Protein AF-A0A1H6EZT0-F1 (afdb_monomer_lite)

Secondary structure (DSSP, 8-state):
-HHHHHHTT----HHHHHHHHHS-GGGG-TTS-HHHHT-SS--EEEEE-TTS-EEEEEPPHHHH-

InterPro domains:
  IPR029063 S-adenosyl-L-methionine-dependent methyltransferase superfamily [G3DSA:3.40.50.150] (1-65)

pLDDT: mean 97.11, std 1.5, range [88.88, 98.44]

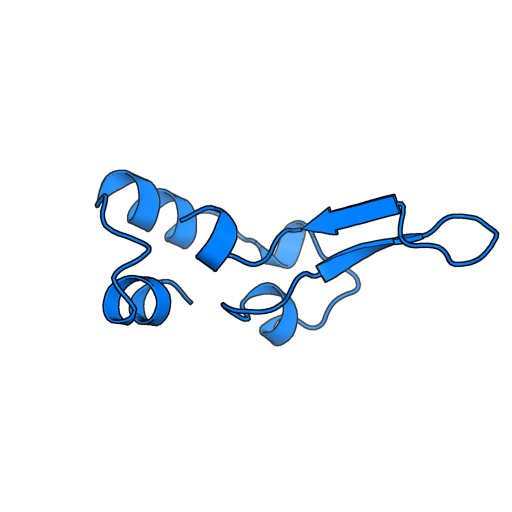Organism: NCBI:txid1144553

Structure (mmCIF, N/CA/C/O backbone):
data_AF-A0A1H6EZT0-F1
#
_entry.id   AF-A0A1H6EZT0-F1
#
loop_
_atom_site.group_PDB
_atom_site.id
_atom_site.type_symbol
_atom_site.label_atom_id
_atom_site.label_alt_id
_atom_site.label_comp_id
_atom_site.label_asym_id
_atom_site.label_entity_id
_atom_site.label_seq_id
_atom_site.pdbx_PDB_ins_code
_atom_site.Cartn_x
_atom_site.Cartn_y
_atom_site.Cartn_z
_atom_site.occupancy
_atom_site.B_iso_or_equiv
_atom_site.auth_seq_id
_atom_site.auth_comp_id
_atom_site.auth_asym_id
_atom_site.auth_atom_id
_atom_site.pdbx_PDB_model_num
ATOM 1 N N . MET A 1 1 ? -5.358 -6.072 2.531 1.00 97.12 1 MET A N 1
ATOM 2 C CA . MET A 1 1 ? -4.526 -5.000 3.123 1.00 97.12 1 MET A CA 1
ATOM 3 C C . MET A 1 1 ? -5.157 -4.342 4.361 1.00 97.12 1 MET A C 1
ATOM 5 O O . MET A 1 1 ? -4.750 -4.702 5.451 1.00 97.12 1 MET A O 1
ATOM 9 N N . VAL A 1 2 ? -6.145 -3.430 4.265 1.00 98.19 2 VAL A N 1
ATOM 10 C CA . VAL A 1 2 ? -6.653 -2.656 5.438 1.00 98.19 2 VAL A CA 1
ATOM 11 C C . VAL A 1 2 ? -7.163 -3.532 6.590 1.00 98.19 2 VAL A C 1
ATOM 13 O O . VAL A 1 2 ? -6.771 -3.326 7.736 1.00 98.19 2 VAL A O 1
ATOM 16 N N . ALA A 1 3 ? -8.013 -4.520 6.294 1.00 98.06 3 ALA A N 1
ATOM 17 C CA . ALA A 1 3 ? -8.543 -5.431 7.311 1.00 98.06 3 ALA A CA 1
ATOM 18 C C . ALA A 1 3 ? -7.431 -6.217 8.027 1.00 98.06 3 ALA A C 1
ATOM 20 O O . ALA A 1 3 ? -7.464 -6.386 9.240 1.00 98.06 3 ALA A O 1
ATOM 21 N N . GLU A 1 4 ? -6.413 -6.637 7.280 1.00 98.25 4 GLU A N 1
ATOM 22 C CA . GLU A 1 4 ? -5.278 -7.399 7.796 1.00 98.25 4 GLU A CA 1
ATOM 23 C C . GLU A 1 4 ? -4.364 -6.533 8.675 1.00 98.25 4 GLU A C 1
ATOM 25 O O . GLU A 1 4 ? -4.008 -6.936 9.777 1.00 98.25 4 GLU A O 1
ATOM 30 N N . LEU A 1 5 ? -4.075 -5.295 8.262 1.00 98.31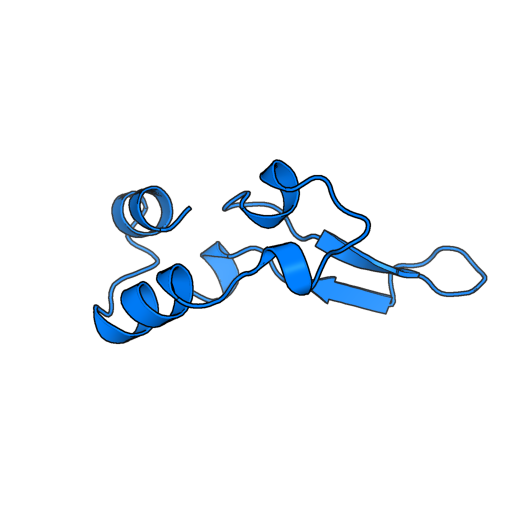 5 LEU A N 1
ATOM 31 C CA . LEU A 1 5 ? -3.324 -4.335 9.081 1.00 98.31 5 LEU A CA 1
ATOM 32 C C . LEU A 1 5 ? -4.039 -4.010 10.402 1.00 98.31 5 LEU A C 1
ATOM 34 O O . LEU A 1 5 ? -3.385 -3.850 11.434 1.00 98.31 5 LEU A O 1
ATOM 38 N N . ARG A 1 6 ? -5.377 -3.937 10.385 1.00 98.25 6 ARG A N 1
ATOM 39 C CA . ARG A 1 6 ? -6.197 -3.789 11.599 1.00 98.25 6 ARG A CA 1
ATOM 40 C C . ARG A 1 6 ? -6.134 -5.035 12.478 1.00 98.25 6 ARG A C 1
ATOM 42 O O . ARG A 1 6 ? -5.953 -4.905 13.683 1.00 98.25 6 ARG A O 1
ATOM 49 N N . ALA A 1 7 ? -6.235 -6.227 11.889 1.00 98.19 7 ALA A N 1
ATOM 50 C CA . ALA A 1 7 ? -6.123 -7.492 12.615 1.00 98.19 7 ALA A CA 1
ATOM 51 C C . ALA A 1 7 ? -4.741 -7.667 13.271 1.00 98.19 7 ALA A C 1
ATOM 53 O O . ALA A 1 7 ? -4.647 -8.185 14.379 1.00 98.19 7 ALA A O 1
ATOM 54 N N . CYS A 1 8 ? -3.676 -7.173 12.632 1.00 96.88 8 CYS A N 1
ATOM 55 C CA . CYS A 1 8 ? -2.331 -7.126 13.210 1.00 96.88 8 CYS A CA 1
ATOM 56 C C . CYS A 1 8 ? -2.142 -6.029 14.276 1.00 96.88 8 CYS A C 1
ATOM 58 O O . CYS A 1 8 ? -1.072 -5.951 14.872 1.00 96.88 8 CYS A O 1
ATOM 60 N N . GLY A 1 9 ? -3.132 -5.160 14.501 1.00 97.38 9 GLY A N 1
ATOM 61 C CA . GLY A 1 9 ? -3.073 -4.093 15.502 1.00 97.38 9 GLY A CA 1
ATOM 62 C C . GLY A 1 9 ? -2.166 -2.909 15.150 1.00 97.38 9 GLY A C 1
ATOM 63 O O . GLY A 1 9 ? -1.995 -2.023 15.986 1.00 97.38 9 GLY A O 1
ATOM 64 N N . VAL A 1 10 ? -1.600 -2.861 13.937 1.00 97.25 10 VAL A N 1
ATOM 65 C CA . VAL A 1 10 ? -0.712 -1.764 13.510 1.00 97.25 10 VAL A CA 1
ATOM 66 C C . VAL A 1 10 ? -1.511 -0.552 13.030 1.00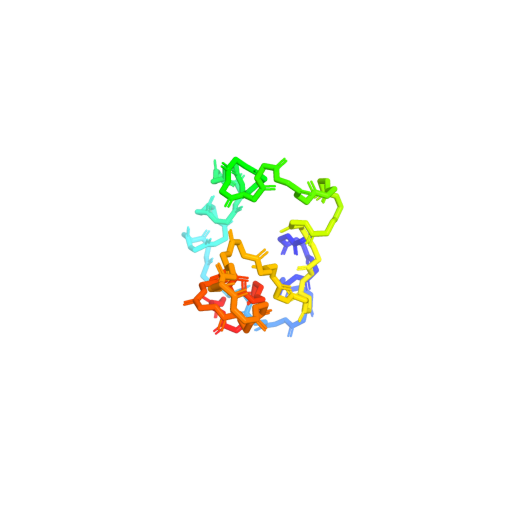 97.25 10 VAL A C 1
ATOM 68 O O . VAL A 1 10 ? -1.245 0.564 13.461 1.00 97.25 10 VAL A O 1
ATOM 71 N N . LEU A 1 11 ? -2.584 -0.773 12.262 1.00 98.00 11 LEU A N 1
ATOM 72 C CA . LEU A 1 11 ? -3.462 0.288 11.764 1.00 98.00 11 LEU A CA 1
ATOM 73 C C . LEU A 1 11 ? -4.623 0.536 12.736 1.00 98.00 11 LEU A C 1
ATOM 75 O O . LEU A 1 11 ? -5.615 -0.197 12.726 1.00 98.00 11 LEU A O 1
ATOM 79 N N . ARG A 1 12 ? -4.502 1.564 13.585 1.00 97.69 12 ARG A N 1
ATOM 80 C CA . ARG A 1 12 ? -5.432 1.807 14.714 1.00 97.69 12 ARG A CA 1
ATOM 81 C C . ARG A 1 12 ? -6.370 2.999 14.523 1.00 97.69 12 ARG A C 1
ATOM 83 O O . ARG A 1 12 ? -7.522 2.928 14.942 1.00 97.69 12 ARG A O 1
ATOM 90 N N . SER A 1 13 ? -5.902 4.079 13.893 1.00 98.06 13 SER A N 1
ATOM 91 C CA . SER A 1 13 ? -6.719 5.281 13.673 1.00 98.06 13 SER A CA 1
ATOM 92 C C . SER A 1 13 ? -7.776 5.033 12.584 1.00 98.06 13 SER A C 1
ATOM 94 O O . SER A 1 13 ? -7.435 4.551 11.496 1.00 98.06 13 SER A O 1
ATOM 96 N N . PRO A 1 14 ? -9.058 5.358 12.839 1.00 97.69 14 PRO A N 1
ATOM 97 C CA . PRO A 1 14 ? -10.103 5.323 11.819 1.00 97.69 14 PRO A CA 1
ATOM 98 C C . PRO A 1 14 ? -9.782 6.186 10.596 1.00 97.69 14 PRO A C 1
ATOM 100 O O . PRO A 1 14 ? -9.984 5.739 9.468 1.00 97.69 14 PRO A O 1
ATOM 103 N N . GLU A 1 15 ? -9.232 7.378 10.815 1.00 98.31 15 GLU A N 1
ATOM 104 C CA . GLU A 1 15 ? -8.885 8.352 9.780 1.00 98.31 15 GLU A CA 1
ATOM 105 C C . GLU A 1 15 ? -7.748 7.830 8.895 1.00 98.31 15 GLU A C 1
ATOM 107 O O . GLU A 1 15 ? -7.839 7.877 7.667 1.00 98.31 15 GLU A O 1
ATOM 112 N N . VAL A 1 16 ? -6.708 7.245 9.500 1.00 97.81 16 VAL A N 1
ATOM 113 C CA . VAL A 1 16 ? -5.602 6.626 8.752 1.00 97.81 16 VAL A CA 1
ATOM 114 C C . VAL A 1 16 ? -6.103 5.410 7.970 1.00 97.81 16 VAL A C 1
ATOM 116 O O . VAL A 1 16 ? -5.760 5.240 6.803 1.00 97.81 16 VAL A O 1
ATOM 119 N N . ALA A 1 17 ? -6.981 4.587 8.549 1.00 98.31 17 ALA A N 1
ATOM 120 C CA . ALA A 1 17 ? -7.554 3.454 7.826 1.00 98.31 17 ALA A CA 1
ATOM 121 C C . ALA A 1 17 ? -8.407 3.881 6.624 1.00 98.31 17 ALA A C 1
ATOM 123 O O . ALA A 1 17 ? -8.365 3.219 5.585 1.00 98.31 17 ALA A O 1
ATOM 124 N N . ALA A 1 18 ? -9.147 4.986 6.749 1.00 98.44 18 ALA A N 1
ATOM 125 C CA . ALA A 1 18 ? -9.878 5.575 5.634 1.00 98.44 18 ALA A CA 1
ATOM 126 C C . ALA A 1 18 ? -8.919 6.061 4.537 1.00 98.44 18 ALA A C 1
ATOM 128 O O . ALA A 1 18 ? -9.156 5.784 3.363 1.00 98.44 18 ALA A O 1
ATOM 129 N N . ALA A 1 19 ? -7.796 6.691 4.901 1.00 98.25 19 ALA A N 1
ATOM 130 C CA . ALA A 1 19 ? -6.770 7.093 3.939 1.00 98.25 19 ALA A CA 1
ATOM 131 C C . ALA A 1 19 ? -6.170 5.886 3.192 1.00 98.25 19 ALA A C 1
ATOM 133 O O . ALA A 1 19 ? -6.107 5.892 1.964 1.00 98.25 19 ALA A O 1
ATOM 134 N N . PHE A 1 20 ? -5.810 4.809 3.900 1.00 97.69 20 PHE A N 1
ATOM 135 C CA . PHE A 1 20 ? -5.317 3.574 3.272 1.00 97.69 20 PHE A CA 1
ATOM 136 C C . PHE A 1 20 ? -6.341 2.927 2.324 1.00 97.69 20 PHE A C 1
ATOM 138 O O . PHE A 1 20 ? -5.943 2.291 1.351 1.00 97.69 20 PHE A O 1
ATOM 145 N N . ALA A 1 21 ? -7.641 3.055 2.610 1.00 97.75 21 ALA A N 1
ATOM 146 C CA . ALA A 1 21 ? -8.708 2.529 1.758 1.00 97.75 21 ALA A CA 1
ATOM 147 C C . ALA A 1 21 ? -8.991 3.417 0.533 1.00 97.75 21 ALA A C 1
ATOM 149 O O . ALA A 1 21 ? -9.374 2.900 -0.514 1.00 97.75 21 ALA A O 1
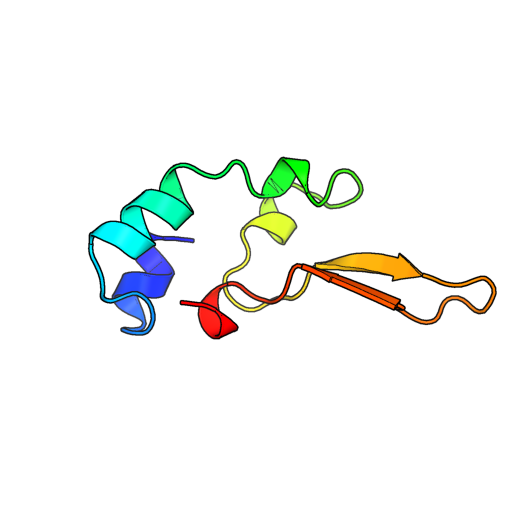ATOM 150 N N . ALA A 1 22 ? -8.816 4.735 0.660 1.00 98.38 22 ALA A N 1
ATOM 151 C CA . ALA A 1 22 ? -9.130 5.701 -0.389 1.00 98.38 22 ALA A CA 1
ATOM 152 C C . ALA A 1 22 ? -8.015 5.852 -1.437 1.00 98.38 22 ALA A C 1
ATOM 154 O O . ALA A 1 22 ? -8.295 6.181 -2.589 1.00 98.38 22 ALA A O 1
ATOM 155 N N . VAL A 1 23 ? -6.750 5.645 -1.054 1.00 97.75 23 VAL A N 1
ATOM 156 C CA . VAL A 1 23 ? -5.608 5.834 -1.958 1.00 97.75 23 VAL A CA 1
ATOM 157 C C . VAL A 1 23 ? -5.445 4.617 -2.888 1.00 97.75 23 VAL A C 1
ATOM 159 O O . VAL A 1 23 ? -5.202 3.511 -2.397 1.00 97.75 23 VAL A O 1
ATOM 162 N N . PRO A 1 24 ? -5.499 4.793 -4.226 1.00 97.44 24 PRO A N 1
ATOM 163 C CA . PRO A 1 24 ? -5.259 3.719 -5.195 1.00 97.44 24 PRO A CA 1
ATOM 164 C C . PRO A 1 24 ? -3.757 3.420 -5.288 1.00 97.44 24 PRO A C 1
ATOM 166 O O . PRO A 1 24 ? -3.034 3.957 -6.133 1.00 97.44 24 PRO A O 1
ATOM 169 N N . ARG A 1 25 ? -3.263 2.622 -4.338 1.00 97.25 25 ARG A N 1
ATOM 170 C CA . ARG A 1 25 ? -1.837 2.357 -4.110 1.00 97.25 25 ARG A CA 1
ATOM 171 C C . ARG A 1 25 ? -1.126 1.784 -5.341 1.00 97.25 25 ARG A C 1
ATOM 173 O O . ARG A 1 25 ? 0.032 2.117 -5.577 1.00 97.25 25 ARG A O 1
ATOM 180 N N . GLU A 1 26 ? -1.814 0.981 -6.143 1.00 97.19 26 GLU A N 1
ATOM 181 C CA . GLU A 1 26 ? -1.323 0.392 -7.391 1.00 97.19 26 GLU A CA 1
ATOM 182 C C . GLU A 1 26 ? -0.904 1.439 -8.429 1.00 97.19 26 GLU A C 1
ATOM 184 O O . GLU A 1 26 ? 0.040 1.210 -9.181 1.00 97.19 26 GLU A O 1
ATOM 189 N N . LYS A 1 27 ? -1.514 2.633 -8.427 1.00 97.62 27 LYS A N 1
ATOM 190 C CA . LYS A 1 27 ? -1.134 3.712 -9.357 1.00 97.62 27 LYS A CA 1
ATOM 191 C C . LYS A 1 27 ? 0.268 4.266 -9.103 1.00 97.62 27 LYS A C 1
ATOM 193 O O . LYS A 1 27 ? 0.832 4.907 -9.983 1.00 97.62 27 LYS A O 1
ATOM 198 N N . PHE A 1 28 ? 0.827 4.023 -7.919 1.00 96.38 28 PHE A N 1
ATOM 199 C CA . PHE A 1 28 ? 2.188 4.423 -7.563 1.00 96.38 28 PHE A CA 1
ATOM 200 C C . PHE A 1 28 ? 3.231 3.332 -7.872 1.00 96.38 28 PHE A C 1
ATOM 202 O O . PHE A 1 28 ? 4.425 3.590 -7.727 1.00 96.38 28 PHE A O 1
ATOM 209 N N . ALA A 1 29 ? 2.802 2.134 -8.292 1.00 96.19 29 ALA A N 1
ATOM 210 C CA . ALA A 1 29 ? 3.661 1.016 -8.690 1.00 96.19 29 ALA A CA 1
ATOM 211 C C . ALA A 1 29 ? 3.184 0.380 -10.015 1.00 96.19 29 ALA A C 1
ATOM 213 O O . ALA A 1 29 ? 2.794 -0.790 -10.024 1.00 96.19 29 ALA A O 1
ATOM 214 N N . PRO A 1 30 ? 3.191 1.130 -11.132 1.00 95.62 30 PRO A N 1
ATOM 215 C CA . PRO A 1 30 ? 2.611 0.673 -12.396 1.00 95.62 30 PRO A CA 1
ATOM 216 C C . PRO A 1 30 ? 3.315 -0.551 -13.006 1.00 95.62 30 PRO A C 1
ATOM 218 O O . PRO A 1 30 ? 2.704 -1.278 -13.785 1.00 95.62 30 PRO A O 1
ATOM 221 N N . GLU A 1 31 ? 4.574 -0.810 -12.652 1.00 94.44 31 GLU A N 1
ATOM 222 C CA . GLU A 1 31 ? 5.344 -1.970 -13.114 1.00 94.44 31 GLU A CA 1
ATOM 223 C C . GLU A 1 31 ? 5.142 -3.222 -12.243 1.00 94.44 31 GLU A C 1
ATOM 225 O O . GLU A 1 31 ? 5.606 -4.307 -12.599 1.00 94.44 31 GLU A O 1
ATOM 230 N N . ALA A 1 32 ? 4.480 -3.094 -11.089 1.00 95.88 32 ALA A N 1
ATOM 231 C CA . ALA A 1 32 ? 4.202 -4.213 -10.200 1.00 95.88 32 ALA A CA 1
ATOM 232 C C . ALA A 1 32 ? 2.843 -4.846 -10.511 1.00 95.88 32 ALA A C 1
ATOM 234 O O . ALA A 1 32 ? 1.879 -4.180 -10.885 1.00 95.88 32 ALA A O 1
ATOM 235 N N . VAL A 1 33 ? 2.727 -6.152 -10.266 1.00 96.69 33 VAL A N 1
ATOM 236 C CA . VAL A 1 33 ? 1.409 -6.792 -10.228 1.00 96.69 33 VAL A CA 1
ATOM 237 C C . VAL A 1 33 ? 0.585 -6.211 -9.077 1.00 96.69 33 VAL A C 1
ATOM 239 O O . VAL A 1 33 ? 1.105 -5.973 -7.984 1.00 96.69 33 VAL A O 1
ATOM 242 N N . VAL A 1 34 ? -0.717 -6.015 -9.301 1.00 97.00 34 VAL A N 1
ATOM 243 C CA . VAL A 1 34 ? -1.616 -5.350 -8.338 1.00 97.00 34 VAL A CA 1
ATOM 244 C C . VAL A 1 34 ? -1.569 -6.008 -6.955 1.00 97.00 34 VAL A C 1
ATOM 246 O O . VAL A 1 34 ? -1.540 -5.317 -5.941 1.00 97.00 34 VAL A O 1
ATOM 249 N N . SER A 1 35 ? -1.492 -7.339 -6.886 1.00 97.06 35 SER A N 1
ATOM 250 C CA . SER A 1 35 ? -1.395 -8.063 -5.612 1.00 97.06 35 SER A CA 1
ATOM 251 C C . SER A 1 35 ? -0.144 -7.695 -4.806 1.00 97.06 35 SER A C 1
ATOM 253 O O . SER A 1 35 ? -0.231 -7.561 -3.587 1.00 97.06 35 SER A O 1
ATOM 255 N N . ALA A 1 36 ? 0.995 -7.465 -5.466 1.00 97.19 36 ALA A N 1
ATOM 256 C CA . ALA A 1 36 ? 2.234 -7.059 -4.807 1.00 97.19 36 ALA A CA 1
ATOM 257 C C . ALA A 1 36 ? 2.130 -5.640 -4.231 1.00 97.19 36 ALA A C 1
ATOM 259 O O . ALA A 1 36 ? 2.599 -5.395 -3.122 1.00 97.19 36 ALA A O 1
ATOM 260 N N . ALA A 1 37 ? 1.444 -4.725 -4.928 1.00 97.38 37 ALA A N 1
ATOM 261 C CA . ALA A 1 37 ? 1.198 -3.374 -4.422 1.00 97.38 37 ALA A CA 1
ATOM 262 C C . ALA A 1 37 ? 0.402 -3.371 -3.104 1.00 97.38 37 ALA A C 1
ATOM 264 O O . ALA A 1 37 ? 0.574 -2.463 -2.293 1.00 97.38 37 ALA A O 1
ATOM 265 N N . TYR A 1 38 ? -0.423 -4.394 -2.865 1.00 97.88 38 TYR A N 1
ATOM 266 C CA . TYR A 1 38 ? -1.284 -4.514 -1.686 1.00 97.88 38 TYR A CA 1
ATOM 267 C C . TYR A 1 38 ? -0.818 -5.545 -0.644 1.00 97.88 38 TYR A C 1
ATOM 269 O O . TYR A 1 38 ? -1.528 -5.751 0.351 1.00 97.88 38 TYR A O 1
ATOM 277 N N . SER A 1 39 ? 0.359 -6.160 -0.823 1.00 97.75 39 SER A N 1
ATOM 278 C CA . SER A 1 39 ? 0.993 -6.972 0.224 1.00 97.75 39 SER A CA 1
ATOM 279 C C . SER A 1 39 ? 1.216 -6.117 1.467 1.00 97.75 39 SER A C 1
ATOM 281 O O . SER A 1 39 ? 1.761 -5.017 1.381 1.00 97.75 39 SER A O 1
ATOM 283 N N . ILE A 1 40 ? 0.807 -6.612 2.640 1.00 97.75 40 ILE A N 1
ATOM 284 C CA . ILE A 1 40 ? 0.996 -5.849 3.874 1.00 97.75 40 ILE A CA 1
ATOM 285 C C . ILE A 1 40 ? 2.439 -5.848 4.352 1.00 97.75 40 ILE A C 1
ATOM 287 O O . ILE A 1 40 ? 2.733 -4.977 5.155 1.00 97.75 40 ILE A O 1
ATOM 291 N N . ARG A 1 41 ? 3.291 -6.801 3.928 1.00 97.19 41 ARG A N 1
ATOM 292 C CA . ARG A 1 41 ? 4.661 -7.017 4.445 1.00 97.19 41 ARG A CA 1
ATOM 293 C C . ARG A 1 41 ? 5.755 -6.505 3.519 1.00 97.19 41 ARG A C 1
ATOM 295 O O . ARG A 1 41 ? 6.828 -6.159 4.013 1.00 97.19 41 ARG A O 1
ATOM 302 N N . ASP A 1 42 ? 5.475 -6.439 2.224 1.00 97.56 42 ASP A N 1
ATOM 303 C CA . ASP A 1 42 ? 6.509 -6.249 1.213 1.00 97.56 42 ASP A CA 1
ATOM 304 C C . ASP A 1 42 ? 6.625 -4.796 0.758 1.00 97.56 42 ASP A C 1
ATOM 306 O O . ASP A 1 42 ? 5.648 -4.055 0.639 1.00 97.56 42 ASP A O 1
ATOM 310 N N . THR A 1 43 ? 7.860 -4.406 0.466 1.00 97.06 43 THR A N 1
ATOM 311 C CA . THR A 1 43 ? 8.191 -3.148 -0.201 1.00 97.06 43 THR A CA 1
ATOM 312 C C . THR A 1 43 ? 8.170 -3.360 -1.712 1.00 97.06 43 THR A C 1
ATOM 314 O O . THR A 1 43 ? 8.643 -4.385 -2.205 1.00 97.06 43 THR A O 1
ATOM 317 N N . VAL A 1 44 ? 7.703 -2.363 -2.465 1.00 97.56 44 VAL A N 1
ATOM 318 C CA . VAL A 1 44 ? 7.742 -2.384 -3.935 1.00 97.56 44 VAL A CA 1
ATOM 319 C C . VAL A 1 44 ? 8.811 -1.418 -4.428 1.00 97.56 44 VAL A C 1
ATOM 321 O O . VAL A 1 44 ? 8.693 -0.212 -4.232 1.00 97.56 44 VAL A O 1
ATOM 324 N N . VAL A 1 45 ? 9.868 -1.930 -5.062 1.00 97.25 45 VAL A N 1
ATOM 325 C CA . VAL A 1 45 ? 10.904 -1.090 -5.686 1.00 97.25 45 VAL A CA 1
ATOM 326 C C . VAL A 1 45 ? 10.333 -0.451 -6.949 1.00 97.25 45 VAL A C 1
ATOM 328 O O . VAL A 1 45 ? 9.948 -1.163 -7.868 1.00 97.25 45 VAL A O 1
ATOM 331 N N . THR A 1 46 ? 10.322 0.879 -7.007 1.00 96.75 46 THR A N 1
ATOM 332 C CA . THR A 1 46 ? 9.775 1.660 -8.134 1.00 96.75 46 THR A CA 1
ATOM 333 C C . THR A 1 46 ? 10.862 2.264 -9.012 1.00 96.75 46 THR A C 1
ATOM 335 O O . THR A 1 46 ? 10.601 2.669 -10.140 1.00 96.75 46 THR A O 1
ATOM 338 N N . LYS A 1 47 ? 12.105 2.337 -8.518 1.00 96.12 47 LYS A N 1
ATOM 339 C CA . LYS A 1 47 ? 13.226 2.876 -9.291 1.00 96.12 47 LYS A CA 1
ATOM 340 C C . LYS A 1 47 ? 14.528 2.156 -8.989 1.00 96.12 47 LYS A C 1
ATOM 342 O O . LYS A 1 47 ? 14.888 1.944 -7.828 1.00 96.12 47 LYS A O 1
ATOM 347 N N . ARG A 1 48 ? 15.275 1.862 -10.051 1.00 97.12 48 ARG A N 1
ATOM 348 C CA . ARG A 1 48 ? 16.663 1.394 -10.003 1.00 97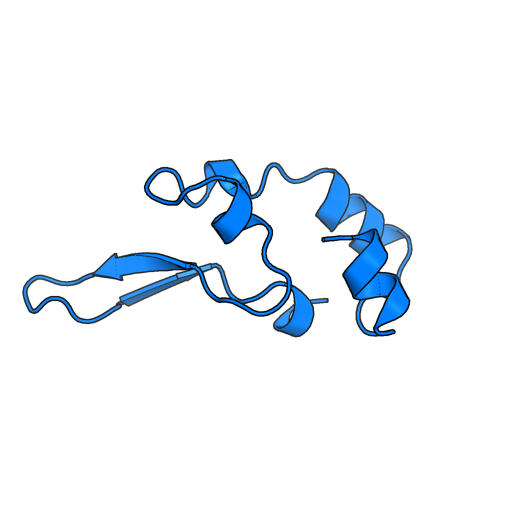.12 48 ARG A CA 1
ATOM 349 C C . ARG A 1 48 ? 17.568 2.369 -10.754 1.00 97.12 48 ARG A C 1
ATOM 351 O O . ARG A 1 48 ? 17.101 3.075 -11.645 1.00 97.12 48 ARG A O 1
ATOM 358 N N . ASN A 1 49 ? 18.829 2.467 -10.344 1.00 97.56 49 ASN A N 1
ATOM 359 C CA . ASN A 1 49 ? 19.844 3.222 -11.082 1.00 97.56 49 ASN A CA 1
ATOM 360 C C . ASN A 1 49 ? 20.435 2.382 -12.236 1.00 97.56 49 ASN A C 1
ATOM 362 O O . ASN A 1 49 ? 19.991 1.257 -12.472 1.00 97.56 49 ASN A O 1
ATOM 366 N N . ALA A 1 50 ? 21.428 2.927 -12.947 1.00 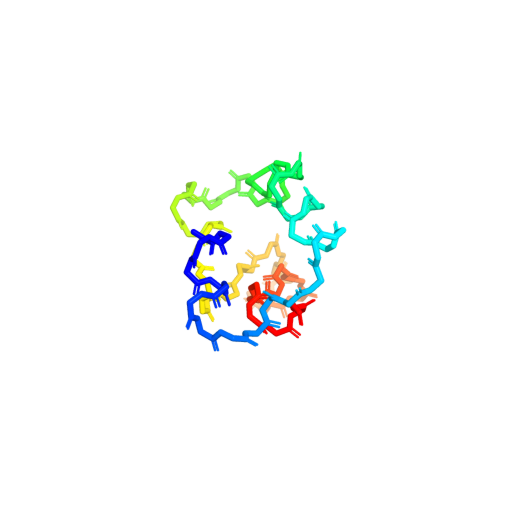97.81 50 ALA A N 1
ATOM 367 C CA . ALA A 1 50 ? 22.065 2.266 -14.089 1.00 97.81 50 ALA A CA 1
ATOM 368 C C . ALA A 1 50 ? 22.747 0.936 -13.713 1.00 97.81 50 ALA A C 1
ATOM 370 O O . ALA A 1 50 ? 22.757 0.005 -14.511 1.00 97.81 50 ALA A O 1
ATOM 371 N N . GLU A 1 51 ? 23.239 0.810 -12.480 1.00 97.50 51 GLU A N 1
ATOM 372 C CA . GLU A 1 51 ? 23.856 -0.413 -11.954 1.00 97.50 51 GLU A CA 1
ATOM 373 C C . GLU A 1 51 ? 22.825 -1.400 -11.366 1.00 97.50 51 GLU A C 1
ATOM 375 O O . GLU A 1 51 ? 23.187 -2.391 -10.734 1.00 97.50 51 GLU A O 1
ATOM 380 N N . GLY A 1 52 ? 21.523 -1.132 -11.522 1.00 96.56 52 GLY A N 1
ATOM 381 C CA . GLY A 1 52 ? 20.438 -1.992 -11.036 1.00 96.56 52 GLY A CA 1
ATOM 382 C C . GLY A 1 52 ? 20.135 -1.876 -9.534 1.00 96.56 52 GLY A C 1
ATOM 383 O O . GLY A 1 52 ? 19.226 -2.550 -9.029 1.00 96.56 52 GLY A O 1
ATOM 384 N N . LYS A 1 53 ? 20.826 -1.000 -8.796 1.00 97.81 53 LYS A N 1
ATOM 385 C CA . LYS A 1 53 ? 20.583 -0.755 -7.367 1.00 97.81 53 LYS A CA 1
ATOM 386 C C . LYS A 1 53 ? 19.256 -0.024 -7.169 1.00 97.81 53 LYS A C 1
ATOM 388 O O . LYS A 1 53 ? 18.975 0.968 -7.839 1.00 97.81 53 LYS A O 1
ATOM 393 N N . ALA A 1 54 ? 18.446 -0.494 -6.220 1.00 96.94 54 ALA A N 1
ATOM 394 C CA . ALA A 1 54 ? 17.209 0.180 -5.836 1.00 96.94 54 ALA A CA 1
ATOM 395 C C . ALA A 1 54 ? 17.509 1.575 -5.259 1.00 96.94 54 ALA A C 1
ATOM 397 O O . ALA A 1 54 ? 18.359 1.719 -4.380 1.00 96.94 54 ALA A O 1
ATOM 398 N N . THR A 1 55 ? 16.811 2.592 -5.762 1.00 97.69 55 THR A N 1
ATOM 399 C CA . THR A 1 55 ? 16.952 3.994 -5.324 1.00 97.69 55 THR A CA 1
ATOM 400 C C . THR A 1 55 ? 15.637 4.615 -4.868 1.00 97.69 55 THR A C 1
ATOM 402 O O . THR A 1 55 ? 15.651 5.646 -4.203 1.00 97.69 55 THR A O 1
ATOM 405 N N . SER A 1 56 ? 14.501 3.993 -5.190 1.00 96.81 56 SER A N 1
ATOM 406 C CA . SER A 1 56 ? 13.187 4.382 -4.682 1.00 96.81 56 SER A CA 1
ATOM 407 C C . SER A 1 56 ? 12.292 3.162 -4.518 1.00 96.81 56 SER A C 1
ATOM 409 O O . SER A 1 56 ? 12.436 2.161 -5.231 1.00 96.81 56 SER A O 1
ATOM 411 N N . SER A 1 57 ? 11.372 3.255 -3.567 1.00 96.81 57 SER A N 1
ATOM 412 C CA . SER A 1 57 ? 10.392 2.221 -3.288 1.00 96.81 57 SER A CA 1
ATOM 413 C C . SER A 1 57 ? 9.161 2.784 -2.599 1.00 96.81 57 SER A C 1
ATOM 415 O O . SER A 1 57 ? 9.252 3.772 -1.870 1.00 96.81 57 SER A O 1
ATOM 417 N N . ILE A 1 58 ? 8.042 2.082 -2.735 1.00 96.25 58 ILE A N 1
ATOM 418 C CA . ILE A 1 58 ? 6.906 2.226 -1.831 1.00 96.25 58 ILE A CA 1
ATOM 419 C C . ILE A 1 58 ? 7.127 1.296 -0.641 1.00 96.25 58 ILE A C 1
ATOM 421 O O . ILE A 1 58 ? 7.170 0.075 -0.811 1.00 96.25 58 ILE A O 1
ATOM 425 N N . SER A 1 59 ? 7.260 1.869 0.555 1.00 96.12 59 SER A N 1
ATOM 426 C CA . SER A 1 59 ? 7.450 1.119 1.799 1.00 96.12 59 SER A CA 1
ATOM 427 C C . SER A 1 59 ? 6.312 0.140 2.057 1.00 96.12 59 SER A C 1
ATOM 429 O O . SER A 1 59 ? 5.160 0.396 1.695 1.00 96.12 59 SER A O 1
ATOM 431 N N . ALA A 1 60 ? 6.630 -0.961 2.730 1.00 97.62 60 ALA A N 1
ATOM 432 C CA . ALA A 1 60 ? 5.634 -1.916 3.179 1.00 97.62 60 ALA A CA 1
ATOM 433 C C . ALA A 1 60 ? 4.546 -1.239 4.047 1.00 97.62 60 ALA A C 1
ATOM 435 O O . ALA A 1 60 ? 4.891 -0.480 4.957 1.00 97.62 60 ALA A O 1
ATOM 436 N N . PRO A 1 61 ? 3.246 -1.510 3.808 1.00 97.75 61 PRO A N 1
ATOM 437 C CA . PRO A 1 61 ? 2.134 -0.850 4.499 1.00 97.75 61 PRO A CA 1
ATOM 438 C C . PRO A 1 61 ? 2.224 -0.883 6.029 1.00 97.75 61 PRO A C 1
ATOM 440 O O . PRO A 1 61 ? 1.960 0.126 6.675 1.00 97.75 61 PRO A O 1
ATOM 443 N N . TRP A 1 62 ? 2.640 -2.015 6.610 1.00 97.56 62 TRP A N 1
ATOM 444 C CA . TRP A 1 62 ? 2.769 -2.181 8.063 1.00 97.56 62 TRP A CA 1
ATOM 445 C C . TRP A 1 62 ? 3.766 -1.223 8.724 1.00 97.56 62 TRP A C 1
ATOM 447 O O . TRP A 1 62 ? 3.628 -0.937 9.907 1.00 97.56 62 TRP A O 1
ATOM 457 N N . LEU A 1 63 ? 4.761 -0.738 7.976 1.00 96.12 63 LEU A N 1
ATOM 458 C CA . LEU A 1 63 ? 5.793 0.161 8.491 1.00 96.12 63 LEU A CA 1
ATOM 459 C C . LEU A 1 63 ? 5.297 1.615 8.597 1.00 96.12 63 LEU A C 1
ATOM 461 O O . LEU A 1 63 ? 5.899 2.411 9.310 1.00 96.12 63 LEU A O 1
ATOM 465 N N . GLN A 1 64 ? 4.225 1.967 7.877 1.00 90.88 64 GLN A N 1
ATOM 466 C CA . GLN A 1 64 ? 3.663 3.325 7.817 1.00 90.88 64 GLN A CA 1
ATOM 467 C C . GLN A 1 64 ? 2.308 3.469 8.533 1.00 90.88 64 GLN A C 1
ATOM 469 O O . GLN A 1 64 ? 1.745 4.563 8.525 1.00 90.88 64 GLN A O 1
ATOM 474 N N . ALA A 1 65 ? 1.758 2.366 9.047 1.00 88.88 65 ALA A N 1
ATOM 475 C CA . ALA A 1 65 ? 0.404 2.270 9.595 1.00 88.88 65 ALA A CA 1
ATOM 476 C C . ALA A 1 65 ? 0.264 2.803 11.031 1.00 88.88 65 ALA A C 1
ATOM 478 O O . ALA A 1 65 ? 1.259 2.761 11.789 1.00 88.88 65 ALA A O 1
#

Foldseek 3Di:
DLVVLVVVVQDDDPVVSVVVVPDQQCVQAVVDDSVQSPAQQDKAQRDADPVRHGDDIHDRNSVVD

Radius of gyration: 12.83 Å; chains: 1; bounding box: 34×16×30 Å

Sequence (65 aa):
MVAELRACGVLRSPEVAAAFAAVPREKFAPEAVVSAAYSIRDTVVTKRNAEGKATSSISAPWLQA